Protein AF-L1PB22-F1 (afdb_monomer_lite)

Radius of gyration: 12.14 Å; chains: 1; bounding box: 24×33×26 Å

Foldseek 3Di:
DFPDDDDDDQHQAGWDADPVLGIAGEPPSDPVAWDWDADPVRHIYIYGDPCNPVVVVVVVVVD

Structure (mmCIF, N/CA/C/O backbone):
data_AF-L1PB22-F1
#
_entry.id   AF-L1PB22-F1
#
loop_
_atom_site.group_PDB
_atom_site.id
_atom_site.type_symbol
_atom_site.label_atom_id
_atom_site.label_alt_id
_atom_site.label_comp_id
_atom_site.label_asym_id
_atom_site.label_entity_id
_atom_site.label_seq_id
_atom_site.pdbx_PDB_ins_code
_atom_site.Cartn_x
_atom_site.Cartn_y
_atom_site.Cartn_z
_atom_site.occupancy
_atom_site.B_iso_or_equiv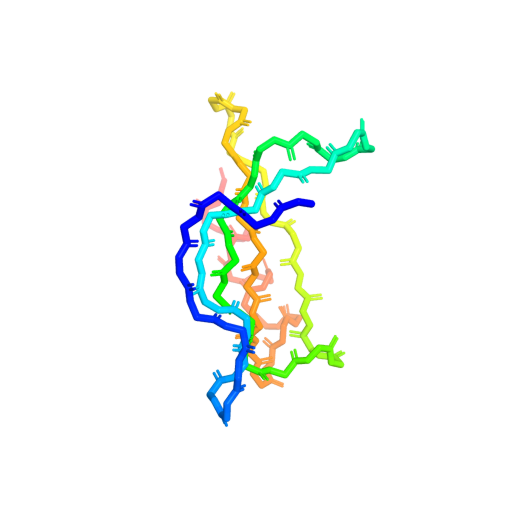
_atom_site.auth_seq_id
_atom_site.auth_comp_id
_atom_site.auth_asym_id
_atom_site.auth_atom_id
_atom_site.pdbx_PDB_model_num
ATOM 1 N N . MET A 1 1 ? -0.597 14.411 -1.335 1.00 73.88 1 MET A N 1
ATOM 2 C CA . MET A 1 1 ? 0.389 15.207 -0.576 1.00 73.88 1 MET A CA 1
ATOM 3 C C . MET A 1 1 ? 1.428 14.267 0.019 1.00 73.88 1 MET A C 1
ATOM 5 O O . MET A 1 1 ? 1.049 13.296 0.665 1.00 73.88 1 MET A O 1
ATOM 9 N N . ARG A 1 2 ? 2.716 14.502 -0.250 1.00 78.50 2 ARG A N 1
ATOM 10 C CA . ARG A 1 2 ? 3.826 13.729 0.329 1.00 78.50 2 ARG A CA 1
ATOM 11 C C . ARG A 1 2 ? 4.147 14.316 1.701 1.00 78.50 2 ARG A C 1
ATOM 13 O O . ARG A 1 2 ? 4.388 15.513 1.790 1.00 78.50 2 ARG A O 1
ATOM 20 N N . ILE A 1 3 ? 4.088 13.494 2.744 1.00 80.06 3 ILE A N 1
ATOM 21 C CA . ILE A 1 3 ? 4.425 13.912 4.111 1.00 80.06 3 ILE A CA 1
ATOM 22 C C . ILE A 1 3 ? 5.903 13.626 4.374 1.00 80.06 3 ILE A C 1
ATOM 24 O O . ILE A 1 3 ? 6.606 14.470 4.914 1.00 80.06 3 ILE A O 1
ATOM 28 N N . PHE A 1 4 ? 6.380 12.446 3.974 1.00 76.19 4 PHE A N 1
ATOM 29 C CA . PHE A 1 4 ? 7.759 12.020 4.198 1.00 76.19 4 PHE A CA 1
ATOM 30 C C . PHE A 1 4 ? 8.180 10.988 3.149 1.00 76.19 4 PHE A C 1
ATOM 32 O O . PHE A 1 4 ? 7.341 10.207 2.717 1.00 76.19 4 PHE A O 1
ATOM 39 N N . GLY A 1 5 ? 9.451 10.954 2.751 1.00 77.38 5 GLY A N 1
ATOM 40 C CA . GLY A 1 5 ? 9.999 9.918 1.866 1.00 77.38 5 GLY A CA 1
ATOM 41 C C . GLY A 1 5 ? 10.402 10.394 0.471 1.00 77.38 5 GLY A C 1
ATOM 42 O O . GLY A 1 5 ? 10.359 11.588 0.162 1.00 77.38 5 GLY A O 1
ATOM 43 N N . SER A 1 6 ? 10.818 9.443 -0.358 1.00 72.75 6 SER A N 1
ATOM 44 C CA . SER A 1 6 ? 11.364 9.647 -1.697 1.00 72.75 6 SER A CA 1
ATOM 45 C C . SER A 1 6 ? 10.331 9.281 -2.763 1.00 72.75 6 SER A C 1
ATOM 47 O O . SER A 1 6 ? 9.610 8.294 -2.639 1.00 72.75 6 SER A O 1
ATOM 49 N N . ALA A 1 7 ? 10.232 10.116 -3.791 1.00 66.31 7 ALA A N 1
ATOM 50 C CA . ALA A 1 7 ? 9.384 9.903 -4.960 1.00 66.31 7 ALA A CA 1
ATOM 51 C C . ALA A 1 7 ? 10.242 10.199 -6.192 1.00 66.31 7 ALA A C 1
ATOM 53 O O . ALA A 1 7 ? 10.192 11.301 -6.735 1.00 66.31 7 ALA A O 1
ATOM 54 N N . GLY A 1 8 ? 11.131 9.265 -6.525 1.00 66.25 8 GLY A N 1
ATOM 55 C CA . GLY A 1 8 ? 12.207 9.475 -7.492 1.00 66.25 8 GLY A CA 1
ATOM 56 C C . GLY A 1 8 ? 12.668 8.169 -8.131 1.00 66.25 8 GLY A C 1
ATOM 57 O O . GLY A 1 8 ? 11.863 7.276 -8.356 1.00 66.25 8 GLY A O 1
ATOM 58 N N . PHE A 1 9 ? 13.969 8.044 -8.401 1.00 59.06 9 PHE A N 1
ATOM 59 C CA . PHE A 1 9 ? 14.561 6.981 -9.232 1.00 59.06 9 PHE A CA 1
ATOM 60 C C . PHE A 1 9 ? 14.323 5.528 -8.750 1.00 59.06 9 PHE A C 1
ATOM 62 O O . PHE A 1 9 ? 14.441 4.603 -9.540 1.00 59.06 9 PHE A O 1
ATOM 69 N N . PHE A 1 10 ? 13.945 5.322 -7.483 1.00 63.88 10 PHE A N 1
ATOM 70 C CA . PHE A 1 10 ? 13.603 4.010 -6.900 1.00 63.88 10 PHE A CA 1
A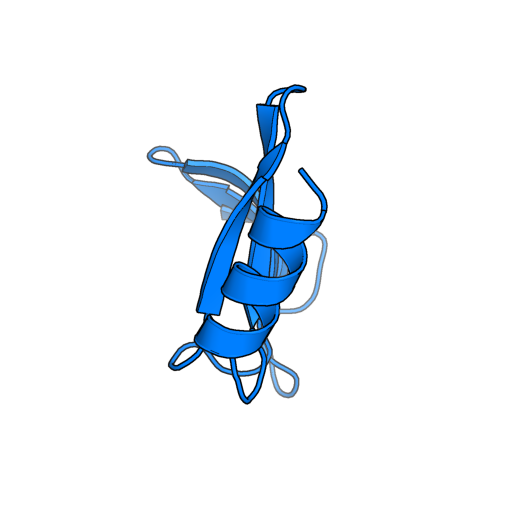TOM 71 C C . PHE A 1 10 ? 12.097 3.848 -6.603 1.00 63.88 10 PHE A C 1
ATOM 73 O O . PHE A 1 10 ? 11.696 2.995 -5.813 1.00 63.88 10 PHE A O 1
ATOM 80 N N . GLY A 1 11 ? 11.261 4.699 -7.201 1.00 74.31 11 GLY A N 1
ATOM 81 C CA . GLY A 1 11 ? 9.816 4.718 -7.000 1.00 74.31 11 GLY A CA 1
ATOM 82 C C . GLY A 1 11 ? 9.351 5.615 -5.846 1.00 74.31 11 GLY A C 1
ATOM 83 O O . GLY A 1 11 ? 10.031 6.555 -5.419 1.00 74.31 11 GLY A O 1
ATOM 84 N N . TYR A 1 12 ? 8.138 5.339 -5.373 1.00 81.06 12 TYR A N 1
ATOM 85 C CA . TYR A 1 12 ? 7.399 6.047 -4.332 1.00 81.06 12 TYR A CA 1
ATOM 86 C C . TYR A 1 12 ? 7.499 5.301 -2.998 1.00 81.06 12 TYR A C 1
ATOM 88 O O . TYR A 1 12 ? 6.634 4.490 -2.643 1.00 81.06 12 TYR A O 1
ATOM 96 N N . ILE A 1 13 ? 8.545 5.615 -2.234 1.00 85.12 13 ILE A N 1
ATOM 97 C CA . ILE A 1 13 ? 8.801 5.053 -0.905 1.00 85.12 13 ILE A CA 1
ATOM 98 C C . ILE A 1 13 ? 8.653 6.157 0.140 1.00 85.12 13 ILE A C 1
ATOM 100 O O . ILE A 1 13 ? 9.478 7.066 0.229 1.00 85.12 13 ILE A O 1
ATOM 104 N N . GLY A 1 14 ? 7.598 6.110 0.950 1.00 87.81 14 GLY A N 1
ATOM 105 C CA . GLY A 1 14 ? 7.326 7.171 1.913 1.00 87.81 14 GLY A CA 1
ATOM 106 C C . GLY A 1 14 ? 5.931 7.172 2.513 1.00 87.81 14 GLY A C 1
ATOM 107 O O . GLY A 1 14 ? 5.106 6.310 2.252 1.00 87.81 14 GLY A O 1
ATOM 108 N N . ILE A 1 15 ? 5.647 8.182 3.322 1.00 88.12 15 ILE A N 1
ATOM 109 C CA . ILE A 1 15 ? 4.329 8.453 3.882 1.00 88.12 15 ILE A CA 1
ATOM 110 C C . ILE A 1 15 ? 3.645 9.501 3.014 1.00 88.12 15 ILE A C 1
ATOM 112 O O . ILE A 1 15 ? 4.107 10.638 2.866 1.00 88.12 15 ILE A O 1
ATOM 116 N N . PHE A 1 16 ? 2.490 9.126 2.496 1.00 88.44 16 PHE A N 1
ATOM 117 C CA . PHE A 1 16 ? 1.657 9.952 1.650 1.00 88.44 16 PHE A CA 1
ATOM 118 C C . PHE A 1 16 ? 0.292 10.135 2.302 1.00 88.44 16 PHE A C 1
ATOM 120 O O . PHE A 1 16 ? -0.167 9.341 3.120 1.00 88.44 16 PHE A O 1
ATOM 127 N N . CYS A 1 17 ? -0.366 11.232 1.965 1.00 86.31 17 CYS A N 1
ATOM 128 C CA . CYS A 1 17 ? -1.729 11.497 2.381 1.00 86.31 17 CYS A CA 1
ATOM 129 C C . CYS A 1 17 ? -2.531 12.004 1.189 1.00 86.31 17 CYS A C 1
ATOM 131 O O . CYS A 1 17 ? -2.084 12.881 0.440 1.00 86.31 17 CYS A O 1
ATOM 133 N N . ASN A 1 18 ? -3.712 11.431 0.994 1.00 84.94 18 ASN A N 1
ATOM 134 C CA . ASN A 1 18 ? -4.662 11.840 -0.031 1.00 84.94 18 ASN A CA 1
ATOM 135 C C . ASN A 1 18 ? -6.051 12.002 0.601 1.00 84.94 18 ASN A C 1
ATOM 137 O O . ASN A 1 18 ? -6.396 11.246 1.500 1.00 84.94 18 ASN A O 1
ATOM 141 N N . LYS A 1 19 ? -6.877 12.931 0.113 1.00 84.12 19 LYS A N 1
ATOM 142 C CA . LYS A 1 19 ? -8.256 13.115 0.593 1.00 84.12 19 LYS A CA 1
ATOM 143 C C . LYS A 1 19 ? -9.125 11.865 0.396 1.00 84.12 19 LYS A C 1
ATOM 145 O O . LYS A 1 19 ? -10.011 11.621 1.199 1.00 84.12 19 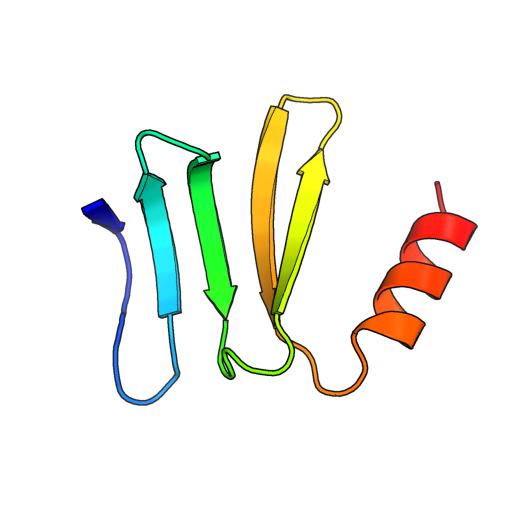LYS A O 1
ATOM 150 N N . ARG A 1 20 ? -8.850 11.058 -0.636 1.00 84.50 20 ARG A N 1
ATOM 151 C CA . ARG A 1 20 ? -9.634 9.850 -0.959 1.00 84.50 20 ARG A CA 1
ATOM 152 C C . ARG A 1 20 ? -9.238 8.614 -0.140 1.00 84.50 20 ARG A C 1
ATOM 154 O O . ARG A 1 20 ? -10.098 7.842 0.255 1.00 84.50 20 ARG A O 1
ATOM 161 N N . ILE A 1 21 ? -7.939 8.424 0.111 1.00 83.25 21 ILE A N 1
ATOM 162 C CA . ILE A 1 21 ? -7.397 7.230 0.797 1.00 83.25 21 ILE A CA 1
ATOM 163 C C . ILE A 1 21 ? -7.047 7.533 2.264 1.00 83.25 21 ILE A C 1
ATOM 165 O O . ILE A 1 21 ? -7.046 6.637 3.101 1.00 83.25 21 ILE A O 1
ATOM 169 N N . GLY A 1 22 ? -6.797 8.789 2.618 1.00 86.19 22 GLY A N 1
ATOM 170 C CA . GLY A 1 22 ? -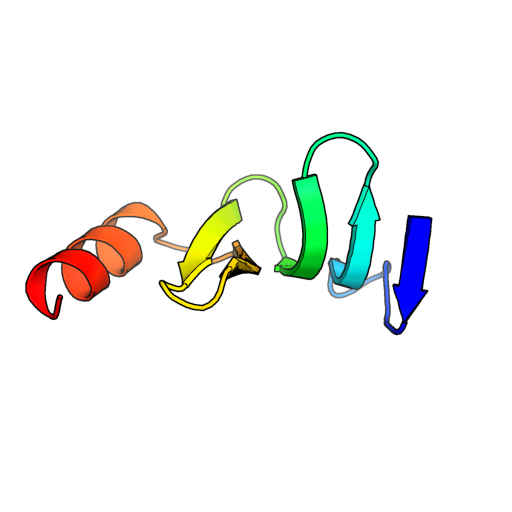6.233 9.199 3.902 1.00 86.19 22 GLY A CA 1
ATOM 171 C C . GLY A 1 22 ? -4.707 9.096 3.916 1.00 86.19 22 GLY A C 1
ATOM 172 O O . GLY A 1 22 ? -4.063 9.143 2.865 1.00 86.19 22 GLY A O 1
ATOM 173 N N . LYS A 1 23 ? -4.130 8.970 5.115 1.00 89.50 23 LYS A N 1
ATOM 174 C CA . LYS A 1 23 ? -2.694 8.744 5.329 1.00 89.50 23 LYS A CA 1
ATOM 175 C C . LYS A 1 23 ? -2.353 7.277 5.050 1.00 89.50 23 LYS A C 1
ATOM 177 O O . LYS A 1 23 ? -2.963 6.386 5.635 1.00 89.50 23 LYS A O 1
ATOM 182 N N . TYR A 1 24 ? -1.375 7.035 4.188 1.00 90.44 24 TYR A N 1
ATOM 183 C CA . TYR A 1 24 ? -0.883 5.705 3.843 1.00 90.44 24 TYR A CA 1
ATOM 184 C C . TYR A 1 24 ? 0.635 5.715 3.667 1.00 90.44 24 TYR A C 1
ATOM 186 O O . TYR A 1 24 ? 1.232 6.739 3.331 1.00 90.44 24 TYR A O 1
ATOM 194 N N . THR A 1 25 ? 1.262 4.570 3.901 1.00 90.38 25 THR A N 1
ATOM 195 C CA . THR A 1 25 ? 2.686 4.374 3.622 1.00 90.38 25 THR A CA 1
ATOM 196 C C . THR A 1 25 ? 2.828 3.654 2.290 1.00 90.38 25 THR A C 1
ATOM 198 O O . THR A 1 25 ? 2.198 2.629 2.080 1.00 90.38 25 THR A O 1
ATOM 201 N N . SER A 1 26 ? 3.627 4.195 1.387 1.00 89.19 26 SER A N 1
ATOM 202 C CA . SER A 1 26 ? 3.915 3.639 0.073 1.00 89.19 26 SER A CA 1
ATOM 203 C C . SER A 1 26 ? 5.312 3.031 0.061 1.00 89.19 26 SER A C 1
ATOM 205 O O . SER A 1 26 ? 6.248 3.645 0.568 1.00 89.19 26 SER A O 1
ATOM 207 N N . PHE A 1 27 ? 5.435 1.857 -0.542 1.00 87.19 27 PHE A N 1
ATOM 208 C CA . PHE A 1 27 ? 6.669 1.181 -0.931 1.00 87.19 27 PHE A CA 1
ATOM 209 C C . PHE A 1 27 ? 6.470 0.655 -2.354 1.00 87.19 27 PHE A C 1
ATOM 211 O O . PHE A 1 27 ? 6.370 -0.547 -2.591 1.00 87.19 27 PHE A O 1
ATOM 218 N N . VAL A 1 28 ? 6.285 1.584 -3.287 1.00 85.19 28 VAL A N 1
ATOM 219 C CA . VAL A 1 28 ? 5.926 1.280 -4.673 1.00 85.19 28 VAL A CA 1
ATOM 220 C C . VAL A 1 28 ? 7.123 1.612 -5.548 1.00 85.19 28 VAL A C 1
ATOM 222 O O . VAL A 1 28 ? 7.384 2.783 -5.790 1.00 85.19 28 VAL A O 1
ATOM 225 N N . GLY A 1 29 ? 7.861 0.598 -5.984 1.00 82.12 29 GLY A N 1
ATOM 226 C CA . GLY A 1 29 ? 8.908 0.723 -6.997 1.00 82.12 29 GLY A CA 1
ATOM 227 C C . GLY A 1 29 ? 8.303 0.876 -8.391 1.00 82.12 29 GLY A C 1
ATOM 228 O O . GLY A 1 29 ? 8.619 1.831 -9.095 1.00 82.12 29 GLY A O 1
ATOM 229 N N . ASP A 1 30 ? 7.365 -0.011 -8.730 1.00 80.19 30 ASP A N 1
ATOM 230 C CA . ASP A 1 30 ? 6.619 0.006 -9.988 1.00 80.19 30 ASP A CA 1
ATOM 231 C C . ASP A 1 30 ? 5.126 0.248 -9.730 1.00 80.19 30 ASP A C 1
ATOM 233 O O . ASP A 1 30 ? 4.470 -0.454 -8.957 1.00 80.19 30 ASP A O 1
ATOM 237 N N . THR A 1 31 ? 4.575 1.265 -10.387 1.00 76.12 31 THR A N 1
ATOM 238 C CA . THR A 1 31 ? 3.159 1.624 -10.284 1.00 76.12 31 THR A CA 1
ATOM 239 C C . THR A 1 31 ? 2.226 0.644 -10.998 1.00 76.12 31 THR A C 1
ATOM 241 O O . THR A 1 31 ? 1.048 0.588 -10.645 1.00 76.12 31 THR A O 1
ATOM 244 N N . HIS A 1 32 ? 2.719 -0.142 -11.962 1.00 78.69 32 HIS A N 1
ATOM 245 C CA . HIS A 1 32 ? 1.915 -1.122 -12.700 1.00 78.69 32 HIS A CA 1
ATOM 246 C C . HIS A 1 32 ? 1.515 -2.326 -11.844 1.00 78.69 32 HIS A C 1
ATOM 248 O O . HIS A 1 32 ? 0.459 -2.910 -12.070 1.00 78.69 32 HIS A O 1
ATOM 254 N N . GLN A 1 33 ? 2.324 -2.669 -10.842 1.00 80.88 33 GLN A N 1
ATOM 255 C CA . GLN A 1 33 ? 2.137 -3.860 -10.013 1.00 80.88 33 GLN A CA 1
ATOM 256 C C . GLN A 1 33 ? 1.904 -3.497 -8.542 1.00 80.88 33 GLN A C 1
ATOM 258 O O . GLN A 1 33 ? 2.461 -4.116 -7.635 1.00 80.88 33 GLN A O 1
ATOM 263 N N . CYS A 1 34 ? 1.119 -2.446 -8.289 1.00 85.50 34 CYS A N 1
ATOM 264 C CA . CYS A 1 34 ? 0.862 -1.966 -6.935 1.00 85.50 34 CYS A CA 1
ATOM 265 C C . CYS A 1 34 ? -0.495 -2.418 -6.377 1.00 85.50 34 CYS A C 1
ATOM 267 O O . CYS A 1 34 ? -1.507 -2.450 -7.076 1.00 85.50 34 CYS A O 1
ATOM 269 N N . PHE A 1 35 ? -0.526 -2.728 -5.082 1.00 86.88 35 PHE A N 1
ATOM 270 C CA . PHE A 1 35 ? -1.728 -3.101 -4.342 1.00 86.88 35 PHE A CA 1
ATOM 271 C C . PHE A 1 35 ? -1.789 -2.396 -2.983 1.00 86.88 35 PHE A C 1
ATOM 273 O O . PHE A 1 35 ? -0.774 -1.987 -2.410 1.00 86.88 35 PHE A O 1
ATOM 280 N N . LEU A 1 36 ? -3.011 -2.221 -2.470 1.00 88.25 36 LEU A N 1
ATOM 281 C CA . LEU A 1 36 ? -3.280 -1.522 -1.215 1.00 88.25 36 LEU A CA 1
ATOM 282 C C . LEU A 1 36 ? -3.698 -2.513 -0.127 1.00 88.25 36 LEU A C 1
ATOM 284 O O . LEU A 1 36 ? -4.756 -3.130 -0.206 1.00 88.25 36 LEU A O 1
ATOM 288 N N . VAL A 1 37 ? -2.913 -2.589 0.941 1.00 88.88 37 VAL A N 1
ATOM 289 C CA . VAL A 1 37 ? -3.227 -3.356 2.146 1.00 88.88 37 VAL A CA 1
ATOM 290 C C . VAL A 1 37 ? -3.787 -2.419 3.206 1.00 88.88 37 VAL A C 1
ATOM 292 O O . VAL A 1 37 ? -3.172 -1.410 3.555 1.00 88.88 37 VAL A O 1
A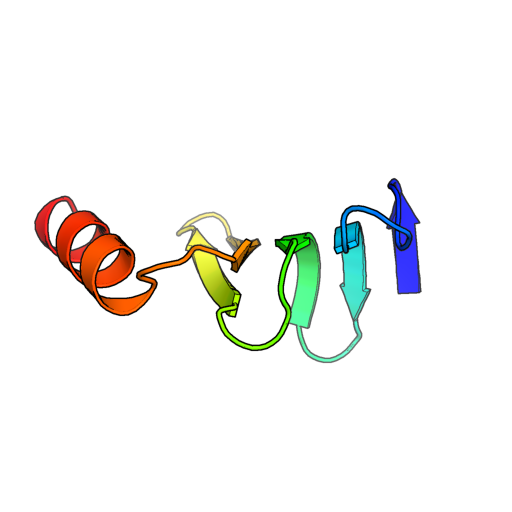TOM 295 N N . THR A 1 38 ? -4.950 -2.764 3.752 1.00 90.44 38 THR A N 1
ATOM 296 C CA . THR A 1 38 ? -5.533 -2.067 4.904 1.00 90.44 38 THR A CA 1
ATOM 297 C C . THR A 1 38 ? -5.536 -3.006 6.099 1.00 90.44 38 THR A C 1
ATOM 299 O O . THR A 1 38 ? -6.117 -4.085 6.048 1.00 90.44 38 THR A O 1
ATOM 302 N N . THR A 1 39 ? -4.877 -2.611 7.184 1.00 86.56 39 THR A N 1
ATOM 303 C CA . THR A 1 39 ? -4.867 -3.389 8.426 1.00 86.56 39 THR A CA 1
ATOM 304 C C . THR A 1 39 ? -6.174 -3.194 9.189 1.00 86.56 39 THR A C 1
ATOM 306 O O . THR A 1 39 ? -6.831 -2.160 9.060 1.00 86.56 39 THR A O 1
ATOM 309 N N . LYS A 1 40 ? -6.518 -4.136 10.079 1.00 85.81 40 LYS A N 1
ATOM 310 C CA . LYS A 1 40 ? -7.678 -3.998 10.984 1.00 85.81 40 LYS A CA 1
ATOM 311 C C . LYS A 1 40 ? -7.603 -2.743 11.872 1.00 85.81 40 LYS A C 1
ATOM 313 O O . LYS A 1 40 ? -8.629 -2.204 12.257 1.00 85.81 40 LYS A O 1
ATOM 318 N N . SER A 1 41 ? -6.394 -2.243 12.145 1.00 84.50 41 SER A N 1
ATOM 319 C CA . SER A 1 41 ? -6.154 -0.981 12.863 1.00 84.50 41 SER A CA 1
ATOM 320 C C . SER A 1 41 ? -6.342 0.285 12.011 1.00 84.50 41 SER A C 1
ATOM 322 O O . SER A 1 41 ? -6.100 1.388 12.494 1.00 84.50 41 SER A O 1
ATOM 324 N N . GLY A 1 42 ? -6.734 0.152 10.739 1.00 85.31 42 GLY A N 1
ATOM 325 C CA . GLY A 1 42 ? -6.990 1.267 9.824 1.00 85.31 42 GLY A CA 1
ATOM 326 C C . GLY A 1 42 ? -5.741 1.845 9.153 1.00 85.31 42 GLY A C 1
ATOM 327 O O . GLY A 1 42 ? -5.840 2.840 8.429 1.00 85.31 42 GLY A O 1
ATOM 328 N N . ARG A 1 43 ? -4.561 1.241 9.356 1.00 87.06 43 ARG A N 1
ATOM 329 C CA . ARG A 1 43 ? -3.325 1.654 8.676 1.00 87.06 43 ARG A CA 1
ATOM 330 C C . ARG A 1 43 ? -3.343 1.136 7.243 1.00 87.06 43 ARG A C 1
ATOM 332 O O . ARG A 1 43 ? -3.720 -0.005 6.991 1.00 87.06 43 ARG A O 1
ATOM 339 N N . LYS A 1 44 ? -2.917 1.983 6.312 1.00 91.69 44 LYS A N 1
ATOM 340 C CA . LYS A 1 44 ? -2.944 1.705 4.874 1.00 91.69 44 LYS A CA 1
ATOM 341 C C . LYS A 1 44 ? -1.529 1.655 4.321 1.00 91.69 44 LYS A C 1
ATOM 343 O O . LYS A 1 44 ? -0.727 2.545 4.614 1.00 91.69 44 LYS A O 1
ATOM 348 N N . TYR A 1 45 ? -1.254 0.639 3.517 1.00 89.25 45 TYR A N 1
ATOM 349 C CA . TYR A 1 45 ? 0.046 0.373 2.919 1.00 89.25 45 TYR A CA 1
ATOM 350 C C . TYR A 1 45 ? -0.118 0.136 1.426 1.00 89.25 45 TYR A C 1
ATOM 352 O O . TYR A 1 45 ? -0.832 -0.776 1.032 1.00 89.25 45 TYR A O 1
ATOM 360 N N . ALA A 1 46 ? 0.525 0.952 0.603 1.00 89.00 46 ALA A N 1
ATOM 361 C CA . ALA A 1 46 ? 0.658 0.697 -0.822 1.00 89.00 46 ALA A CA 1
ATOM 362 C C . ALA A 1 46 ? 1.991 -0.014 -1.048 1.00 89.00 46 ALA A C 1
ATOM 364 O O . ALA A 1 46 ? 3.031 0.500 -0.641 1.00 89.00 46 ALA A O 1
ATOM 365 N N . LEU A 1 47 ? 1.960 -1.191 -1.653 1.00 87.94 47 LEU A N 1
ATOM 366 C CA . LEU A 1 47 ? 3.135 -2.011 -1.932 1.00 87.94 47 LEU A CA 1
ATOM 367 C C . LEU A 1 47 ? 3.143 -2.343 -3.418 1.00 87.94 47 LEU A C 1
ATOM 369 O O . LEU A 1 47 ? 2.074 -2.493 -4.003 1.00 87.94 47 LEU A O 1
ATOM 373 N N . SER A 1 48 ? 4.321 -2.473 -4.018 1.00 86.44 48 SER A N 1
ATOM 374 C CA . SER A 1 48 ? 4.464 -3.094 -5.337 1.00 86.44 48 SER A CA 1
ATOM 375 C C . SER A 1 48 ? 5.338 -4.330 -5.249 1.00 86.44 48 SER A C 1
ATOM 377 O O . SER A 1 48 ? 6.360 -4.298 -4.560 1.00 86.44 48 SER A O 1
ATOM 379 N N . CYS A 1 49 ? 4.994 -5.379 -5.982 1.00 84.12 49 CYS A N 1
ATOM 380 C CA . CYS A 1 49 ? 5.882 -6.517 -6.184 1.00 84.12 49 CYS A CA 1
ATOM 381 C C . CYS A 1 49 ? 5.681 -7.112 -7.576 1.00 84.12 49 CYS A C 1
ATOM 383 O O . CYS A 1 49 ? 4.667 -6.854 -8.211 1.00 84.12 49 CYS A O 1
ATOM 385 N N . GLU A 1 50 ? 6.635 -7.933 -8.008 1.00 82.06 50 GLU A N 1
ATOM 386 C CA . GLU A 1 50 ? 6.624 -8.569 -9.329 1.00 82.06 50 GLU A CA 1
ATOM 387 C C . GLU A 1 50 ? 5.412 -9.497 -9.544 1.00 82.06 50 GLU A C 1
ATOM 389 O O . GLU A 1 50 ? 4.863 -9.559 -10.642 1.00 82.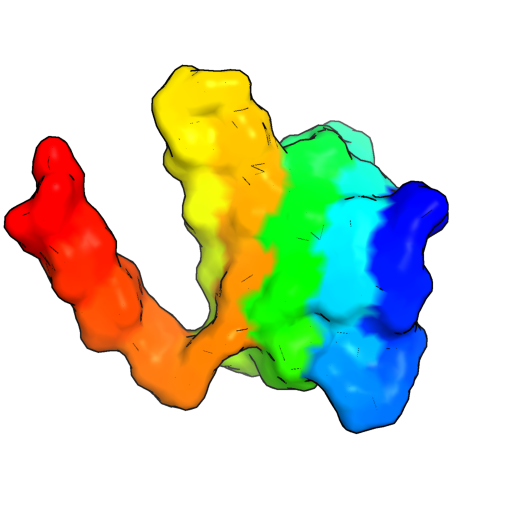06 50 GLU A O 1
ATOM 394 N N . SER A 1 51 ? 4.940 -10.136 -8.465 1.00 83.88 51 SER A N 1
ATOM 395 C CA . SER A 1 51 ? 3.811 -11.080 -8.462 1.00 83.88 51 SER A CA 1
ATOM 396 C C . SER A 1 51 ? 2.754 -10.690 -7.416 1.00 83.88 51 SER A C 1
ATOM 398 O O . SER A 1 51 ? 2.666 -11.329 -6.359 1.00 83.88 51 SER A O 1
ATOM 400 N N . PRO A 1 52 ? 1.955 -9.630 -7.650 1.00 81.75 52 PRO A N 1
ATOM 401 C CA . PRO A 1 52 ? 1.004 -9.125 -6.658 1.00 81.75 52 PRO A CA 1
ATOM 402 C C . PRO A 1 52 ? -0.067 -10.160 -6.301 1.00 81.75 52 PRO A C 1
ATOM 404 O O . PRO A 1 52 ? -0.400 -10.306 -5.127 1.00 81.75 52 PRO A O 1
ATOM 407 N N . ASP A 1 53 ? -0.544 -10.937 -7.274 1.00 83.19 53 ASP A N 1
ATOM 408 C CA . ASP A 1 53 ? -1.583 -11.951 -7.062 1.00 83.19 53 ASP A CA 1
ATOM 409 C C . ASP A 1 53 ? -1.119 -13.091 -6.147 1.00 83.19 53 ASP A C 1
ATOM 411 O O . ASP A 1 53 ? -1.865 -13.546 -5.276 1.00 83.19 53 ASP A O 1
ATOM 415 N N . GLU A 1 54 ? 0.132 -13.529 -6.292 1.00 84.94 54 GLU A N 1
ATOM 416 C CA . GLU A 1 54 ? 0.707 -14.587 -5.460 1.00 84.94 54 GLU A CA 1
ATOM 417 C C . GLU A 1 54 ? 0.884 -14.111 -4.015 1.00 84.94 54 GLU A C 1
ATOM 419 O O . GLU A 1 54 ? 0.505 -14.809 -3.072 1.00 84.94 54 GLU A O 1
ATOM 424 N N . VAL A 1 55 ? 1.377 -12.881 -3.833 1.00 84.88 55 VAL A N 1
ATOM 425 C CA . VAL A 1 55 ? 1.520 -12.267 -2.507 1.00 84.88 55 VAL A CA 1
ATOM 426 C C . VAL A 1 55 ? 0.162 -12.087 -1.839 1.00 84.88 55 VAL A C 1
ATOM 428 O O . VAL A 1 55 ? 0.020 -12.424 -0.663 1.00 84.88 55 VAL A O 1
ATOM 431 N N . ILE A 1 56 ? -0.846 -11.605 -2.571 1.00 85.06 56 ILE A N 1
ATOM 432 C CA . ILE A 1 56 ? -2.218 -11.481 -2.065 1.00 85.06 56 ILE A CA 1
ATOM 433 C C . ILE A 1 56 ? -2.746 -12.856 -1.649 1.00 85.06 56 ILE A C 1
ATOM 435 O O . ILE A 1 56 ? -3.242 -12.995 -0.535 1.00 85.06 56 ILE A O 1
ATOM 439 N N . THR A 1 57 ? -2.566 -13.881 -2.482 1.00 87.44 57 THR A N 1
ATOM 440 C CA . THR A 1 57 ? -3.012 -15.252 -2.190 1.00 87.44 57 THR A CA 1
ATOM 441 C C . THR A 1 57 ? -2.365 -15.796 -0.915 1.00 87.44 57 THR A C 1
ATOM 443 O O . THR A 1 57 ? -3.058 -16.323 -0.044 1.00 87.44 57 THR A O 1
ATOM 446 N N . GLN A 1 58 ? -1.052 -15.619 -0.749 1.00 86.06 58 GLN A N 1
ATOM 447 C CA . GLN A 1 58 ? -0.337 -16.043 0.458 1.00 86.06 58 GLN A CA 1
ATOM 448 C C . GLN A 1 58 ? -0.760 -15.256 1.706 1.00 86.06 58 GLN A C 1
ATOM 450 O O . GLN A 1 58 ? -0.848 -15.831 2.793 1.00 86.06 58 GLN A O 1
ATOM 455 N N . LEU A 1 59 ? -1.031 -13.953 1.569 1.00 83.75 59 LEU A N 1
ATOM 456 C CA . LEU A 1 59 ? -1.538 -13.121 2.661 1.00 83.75 59 LEU A CA 1
ATOM 457 C C . LEU A 1 59 ? -2.936 -13.557 3.089 1.00 83.75 59 LEU A C 1
ATOM 459 O O . LEU A 1 59 ? -3.189 -13.690 4.283 1.00 83.75 59 LEU A O 1
ATOM 463 N N . THR A 1 60 ? -3.831 -13.801 2.133 1.00 81.31 60 THR A N 1
ATOM 464 C CA . THR A 1 60 ? -5.197 -14.252 2.407 1.00 81.31 60 THR A CA 1
ATOM 465 C C . THR A 1 60 ? -5.212 -15.648 3.020 1.00 81.31 60 THR A C 1
ATOM 467 O O . THR A 1 60 ? -5.997 -15.885 3.927 1.00 81.31 60 THR A O 1
ATOM 470 N N . ALA A 1 61 ? -4.314 -16.547 2.609 1.00 83.62 61 ALA A N 1
ATOM 471 C CA . ALA A 1 61 ? -4.194 -17.883 3.197 1.00 83.62 61 ALA A CA 1
ATOM 472 C C . ALA A 1 61 ? -3.699 -17.885 4.659 1.00 83.62 61 ALA A C 1
ATOM 474 O O . ALA A 1 61 ? -3.856 -18.883 5.359 1.00 83.62 61 ALA A O 1
ATOM 475 N N . LYS A 1 62 ? -3.064 -16.797 5.115 1.00 75.81 62 LYS A N 1
ATOM 476 C CA . LYS A 1 62 ? -2.536 -16.641 6.483 1.00 75.81 62 LYS A CA 1
ATOM 477 C C . LYS A 1 62 ? -3.418 -15.774 7.394 1.00 75.81 62 LYS A C 1
ATOM 479 O O . LYS A 1 62 ? -3.050 -15.590 8.556 1.00 75.81 62 LYS A O 1
ATOM 484 N N . LEU A 1 63 ? -4.513 -15.214 6.876 1.00 65.12 63 LEU A N 1
ATOM 485 C CA . LEU A 1 63 ? -5.482 -14.390 7.613 1.00 65.12 63 LEU A CA 1
ATOM 486 C C . LEU A 1 63 ? -6.602 -15.237 8.218 1.00 65.12 63 LEU A C 1
ATOM 488 O O . LEU A 1 63 ? -7.061 -14.835 9.314 1.00 65.12 63 LEU A O 1
#

pLDDT: mean 82.62, std 6.97, range [59.06, 91.69]

Sequence (63 aa):
MRIFGSAGFFGYIGIFCNKRIGKYTSFVGDTHQCFLVTTKSGRKYALSCESPDEVITQLTAKL

Secondary structure (DSSP, 8-state):
-EEEEEEETTEEEEEEEETTTEEEEEEES-STTEEEEE-TTS-EEEEE-S-HHHHHHHHHHT-